Protein AF-D0WBY0-F1 (afdb_monomer_lite)

pLDDT: mean 81.46, std 14.9, range [36.19, 96.0]

Foldseek 3Di:
DPPDPDDDFDFDQDPNDTDTDDDDPCRVQVDDPPDPQKDKDAQAFQCPCVVVDDDDGGTARIFIARNVPRDGRDGDHDDDDDDDPDPDD

Secondary structure (DSSP, 8-state):
---S-----EEEEETTEEEEE---HHHHHSS-TT-TTEEEEEEEE-GGGG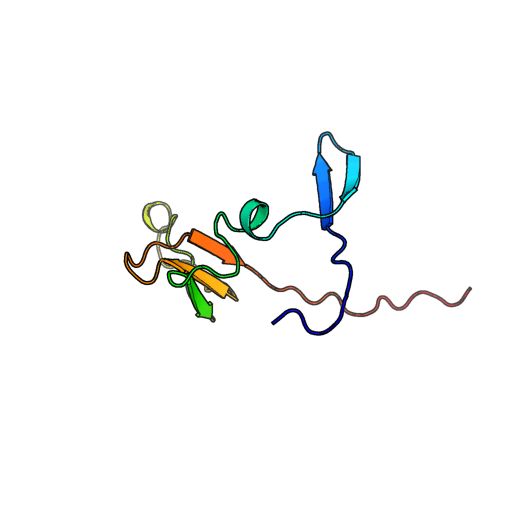GG-SS-PPEEEEEEEETTT--EEEEE-----PPP-PPP-

InterPro domains:
  IPR019044 Restriction endonuclease, type II, HindVP [PF09519] (1-80)

Sequence (89 aa):
MASKEIDVNYLISKNNQIKCQSISVNEVFGVEADSQDIFFAFETAHTPFAKYVVGSLPRTDIVIQNIRTGQCLTGLEIKFAGPYDMPSV

Organism: NCBI:txid546265

Radius of gyration: 16.91 Å; chains: 1; bounding box: 47×41×33 Å

Structure (mmCIF, N/CA/C/O backbone):
data_AF-D0WBY0-F1
#
_entry.id   AF-D0WBY0-F1
#
loop_
_atom_site.group_PDB
_atom_site.id
_atom_site.type_symbol
_atom_site.label_atom_id
_atom_site.label_alt_id
_atom_site.label_comp_id
_atom_site.label_asym_id
_atom_site.label_entity_id
_atom_site.label_seq_id
_atom_site.pdbx_PDB_ins_code
_atom_site.Cartn_x
_atom_site.Cartn_y
_atom_site.Cartn_z
_atom_site.occupancy
_atom_site.B_iso_or_equiv
_atom_site.auth_seq_id
_atom_site.auth_comp_id
_atom_site.auth_asym_id
_atom_site.auth_atom_id
_atom_site.pdbx_PDB_model_num
ATOM 1 N N . MET A 1 1 ? -4.970 8.113 16.259 1.00 36.19 1 MET A N 1
ATOM 2 C CA . MET A 1 1 ? -3.533 8.235 16.580 1.00 36.19 1 MET A CA 1
ATOM 3 C C . MET A 1 1 ? -2.891 9.160 15.556 1.00 36.19 1 MET A C 1
ATOM 5 O O . MET A 1 1 ? -2.697 8.751 14.425 1.00 36.19 1 MET A O 1
ATOM 9 N N . ALA A 1 2 ? -2.603 10.398 15.947 1.00 38.62 2 ALA A N 1
ATOM 10 C CA . ALA A 1 2 ? -1.681 11.309 15.268 1.00 38.62 2 ALA A CA 1
ATOM 11 C C . ALA A 1 2 ? -0.918 11.993 16.408 1.00 38.62 2 ALA A C 1
ATOM 13 O O . ALA A 1 2 ? -1.427 12.901 17.049 1.00 38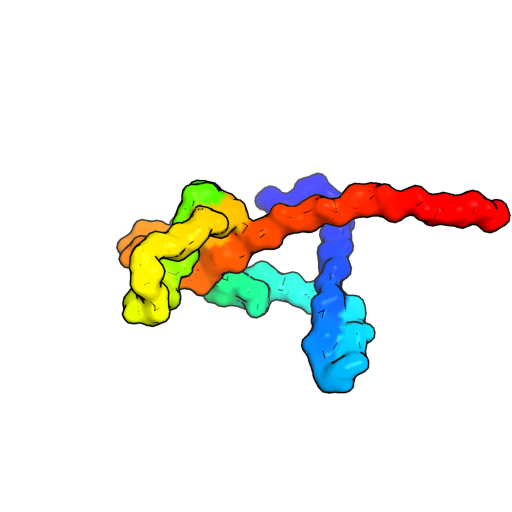.62 2 ALA A O 1
ATOM 14 N N . SER A 1 3 ? 0.208 11.403 16.813 1.00 54.22 3 SER A N 1
ATOM 15 C CA . SER A 1 3 ? 0.756 11.612 18.163 1.00 54.22 3 SER A CA 1
ATOM 16 C C . SER A 1 3 ? 1.751 12.771 18.287 1.00 54.22 3 SER A C 1
ATOM 18 O O . SER A 1 3 ? 2.268 12.960 19.385 1.00 54.22 3 SER A O 1
ATOM 20 N N . LYS A 1 4 ? 2.096 13.513 17.224 1.00 45.53 4 LYS A N 1
ATOM 21 C CA . LYS A 1 4 ? 3.218 14.470 17.320 1.00 45.53 4 LYS A CA 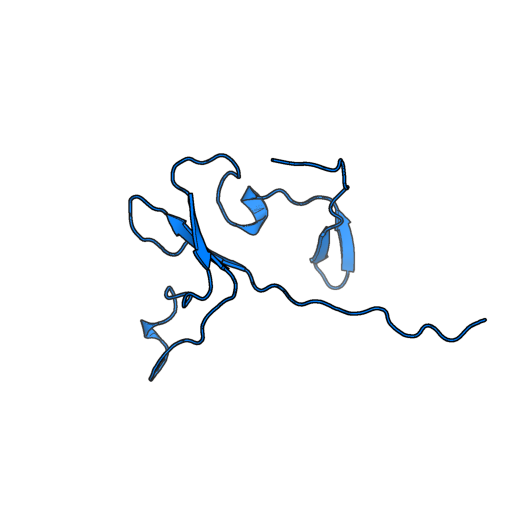1
ATOM 22 C C . LYS A 1 4 ? 3.113 15.793 16.554 1.00 45.53 4 LYS A C 1
ATOM 24 O O . LYS A 1 4 ? 4.137 16.449 16.459 1.00 45.53 4 LYS A O 1
ATOM 29 N N . GLU A 1 5 ? 1.952 16.196 16.025 1.00 50.81 5 GLU A N 1
ATOM 30 C CA . GLU A 1 5 ? 1.836 17.478 15.279 1.00 50.81 5 GLU A CA 1
ATOM 31 C C . GLU A 1 5 ? 2.957 17.674 14.229 1.00 50.81 5 GLU A C 1
ATOM 33 O O . GLU A 1 5 ? 3.432 18.778 13.990 1.00 50.81 5 GLU A O 1
ATOM 38 N N . ILE A 1 6 ? 3.450 16.575 13.642 1.00 56.66 6 ILE A N 1
ATOM 39 C CA . ILE A 1 6 ? 4.514 16.633 12.641 1.00 56.66 6 ILE A CA 1
ATOM 40 C C . ILE A 1 6 ? 3.832 16.884 11.307 1.00 56.66 6 ILE A C 1
ATOM 42 O O . ILE A 1 6 ? 3.111 16.012 10.815 1.00 56.66 6 ILE A O 1
ATOM 46 N N . ASP A 1 7 ? 4.090 18.052 10.726 1.00 53.38 7 ASP A N 1
ATOM 47 C CA . ASP A 1 7 ? 3.726 18.343 9.346 1.00 53.38 7 ASP A CA 1
ATOM 48 C C . ASP A 1 7 ? 4.454 17.355 8.429 1.00 53.38 7 ASP A C 1
ATOM 50 O O . ASP A 1 7 ? 5.676 17.390 8.257 1.00 53.38 7 ASP A O 1
ATOM 54 N N . VAL A 1 8 ? 3.698 16.413 7.866 1.00 60.16 8 VAL A N 1
ATOM 55 C CA . VAL A 1 8 ? 4.234 15.460 6.899 1.00 60.16 8 VAL A CA 1
ATOM 56 C C . VAL A 1 8 ? 4.412 16.208 5.581 1.00 60.16 8 VAL A C 1
ATOM 58 O O . VAL A 1 8 ? 3.445 16.528 4.893 1.00 60.16 8 VAL A O 1
ATOM 61 N N . ASN A 1 9 ? 5.662 16.520 5.240 1.00 64.06 9 ASN A N 1
ATOM 62 C CA . ASN A 1 9 ? 6.008 17.099 3.947 1.00 64.06 9 ASN A CA 1
ATOM 63 C C . ASN A 1 9 ? 5.896 16.020 2.868 1.00 64.06 9 ASN A C 1
ATOM 65 O O . ASN A 1 9 ? 6.680 15.068 2.868 1.00 64.06 9 ASN A O 1
ATOM 69 N N . TYR A 1 10 ? 4.969 16.179 1.924 1.00 70.31 10 TYR A N 1
ATOM 70 C CA . TYR A 1 10 ? 4.904 15.310 0.756 1.00 70.31 10 TYR A CA 1
ATOM 71 C C . TYR A 1 10 ? 5.542 16.001 -0.442 1.00 70.31 10 TYR A C 1
ATOM 73 O O . TYR A 1 10 ? 5.194 17.122 -0.822 1.00 70.31 10 TYR A O 1
ATOM 81 N N . LEU A 1 11 ? 6.509 15.310 -1.039 1.00 70.50 11 LEU A N 1
ATOM 82 C CA . LEU A 1 11 ? 7.138 15.731 -2.278 1.00 70.50 11 LEU A CA 1
ATOM 83 C C . LEU A 1 11 ? 6.313 15.188 -3.438 1.00 70.50 11 LEU A C 1
ATOM 85 O O . LEU A 1 11 ? 6.279 13.982 -3.678 1.00 70.50 11 LEU A O 1
ATOM 89 N N . ILE A 1 12 ? 5.661 16.082 -4.172 1.00 72.12 12 ILE A N 1
ATOM 90 C CA . ILE A 1 12 ? 4.930 15.719 -5.382 1.00 72.12 12 ILE A CA 1
ATOM 91 C C . ILE A 1 12 ? 5.763 16.121 -6.589 1.00 72.12 12 ILE A C 1
ATOM 93 O O . ILE A 1 12 ? 6.096 17.294 -6.762 1.00 72.12 12 ILE A O 1
ATOM 97 N N . SER A 1 13 ? 6.074 15.143 -7.439 1.00 77.50 13 SER A N 1
ATOM 98 C CA . SER A 1 13 ? 6.656 15.385 -8.757 1.00 77.50 13 SER A CA 1
ATOM 99 C C . SER A 1 13 ? 5.542 15.442 -9.797 1.00 77.50 13 SER A C 1
ATOM 101 O O . SER A 1 13 ? 4.853 14.451 -10.041 1.00 77.50 13 SER A O 1
ATOM 103 N N . LYS A 1 14 ? 5.350 16.609 -10.414 1.00 78.88 14 LYS A N 1
ATOM 104 C CA . LYS A 1 14 ? 4.416 16.793 -11.531 1.00 78.88 14 LYS A CA 1
ATOM 105 C C . LYS A 1 14 ? 5.062 17.691 -12.575 1.00 78.88 14 LYS A C 1
ATOM 107 O O . LYS A 1 14 ? 5.579 18.751 -12.238 1.00 78.88 14 LYS A O 1
ATOM 112 N N . ASN A 1 15 ? 5.020 17.284 -13.843 1.00 83.62 15 ASN A N 1
ATOM 113 C CA . ASN A 1 15 ? 5.591 18.041 -14.967 1.00 83.62 15 ASN A CA 1
ATOM 114 C C . ASN A 1 15 ? 7.073 18.431 -14.753 1.00 83.62 15 ASN A C 1
ATOM 116 O O . ASN A 1 15 ? 7.446 19.578 -14.989 1.00 83.62 15 ASN A O 1
ATOM 120 N N . ASN A 1 16 ? 7.905 17.501 -14.268 1.00 81.25 16 ASN A N 1
ATOM 121 C CA . ASN A 1 16 ? 9.317 17.735 -13.917 1.00 81.25 16 ASN A CA 1
ATOM 122 C C . ASN A 1 16 ? 9.564 18.824 -12.851 1.00 81.25 16 ASN A C 1
ATOM 124 O O . ASN A 1 16 ? 10.679 19.326 -12.731 1.00 81.25 16 ASN A O 1
ATOM 128 N N . GLN A 1 17 ? 8.558 19.182 -12.053 1.00 83.12 17 GLN A N 1
ATOM 129 C CA . GLN A 1 17 ? 8.717 20.080 -10.911 1.00 83.12 17 GLN A CA 1
ATOM 130 C C . GLN A 1 17 ? 8.398 19.336 -9.621 1.00 83.12 17 GLN A C 1
ATOM 132 O O . GLN A 1 17 ? 7.379 18.649 -9.533 1.00 83.12 17 GLN A O 1
ATOM 137 N N . ILE A 1 18 ? 9.258 19.509 -8.618 1.00 82.00 18 ILE A N 1
ATOM 138 C CA . ILE A 1 18 ? 9.027 19.012 -7.264 1.00 82.00 18 ILE A CA 1
ATOM 139 C C . ILE A 1 18 ? 8.374 20.136 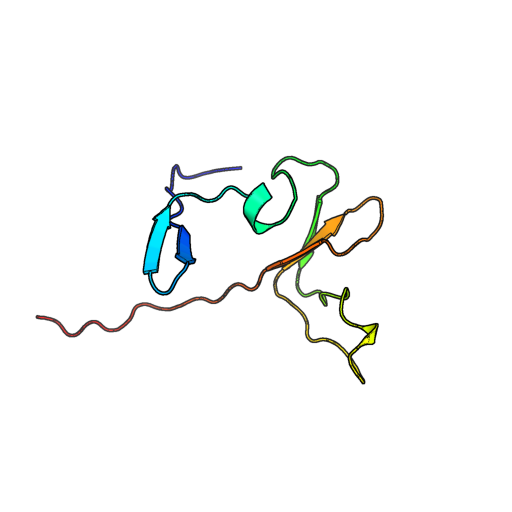-6.467 1.00 82.00 18 ILE A C 1
ATOM 141 O O . ILE A 1 18 ? 8.916 21.237 -6.379 1.00 82.00 18 ILE A O 1
ATOM 145 N N . LYS A 1 19 ? 7.207 19.861 -5.889 1.00 80.56 19 LYS A N 1
ATOM 146 C CA . LYS A 1 19 ? 6.525 20.766 -4.962 1.00 80.56 19 LYS A CA 1
ATOM 147 C C . LYS A 1 19 ? 6.389 20.096 -3.604 1.00 80.56 19 LYS A C 1
ATOM 149 O O . LYS A 1 19 ? 6.090 18.907 -3.535 1.00 80.56 19 LYS A O 1
ATOM 154 N N . CYS A 1 20 ? 6.598 20.875 -2.547 1.00 77.12 20 CYS A N 1
ATOM 155 C CA . CYS A 1 20 ? 6.258 20.467 -1.193 1.00 77.12 20 CYS A CA 1
ATOM 156 C C . CYS A 1 20 ? 4.807 20.870 -0.928 1.00 77.12 20 CYS A C 1
ATOM 158 O O . CYS A 1 20 ? 4.477 22.056 -0.998 1.00 77.12 20 CYS A O 1
ATOM 160 N N . GLN A 1 21 ? 3.939 19.896 -0.683 1.00 77.00 21 GLN A N 1
ATOM 161 C CA . GLN A 1 21 ? 2.558 20.138 -0.280 1.00 77.00 21 GLN A CA 1
ATOM 162 C C . GLN A 1 21 ? 2.078 19.028 0.653 1.00 77.00 21 GLN A C 1
ATOM 164 O O . GLN A 1 21 ? 2.703 17.975 0.745 1.00 77.00 21 GLN A O 1
ATOM 169 N N . SER A 1 22 ? 0.966 19.260 1.344 1.00 75.56 22 SER A N 1
ATOM 170 C CA . SER A 1 22 ? 0.268 18.186 2.049 1.00 75.56 22 SER A CA 1
ATOM 171 C C . SER A 1 22 ? -0.466 17.294 1.039 1.00 75.56 22 SER A C 1
ATOM 173 O O . SER A 1 22 ? -0.953 17.788 0.017 1.00 75.56 22 SER A O 1
ATOM 175 N N . ILE A 1 23 ? -0.536 15.993 1.313 1.00 77.06 23 ILE A N 1
ATOM 176 C CA . ILE A 1 23 ? -1.429 15.044 0.641 1.00 77.06 23 ILE A CA 1
ATOM 177 C C . ILE A 1 23 ? -2.183 14.278 1.728 1.00 77.06 23 ILE A C 1
ATOM 179 O O . ILE A 1 23 ? -1.624 13.942 2.779 1.00 77.06 23 ILE A O 1
ATOM 183 N N . SER A 1 24 ? -3.468 14.036 1.508 1.00 78.50 24 SER A N 1
ATOM 184 C CA . SER A 1 24 ? -4.274 13.273 2.456 1.00 78.50 24 SER A CA 1
ATOM 185 C C . SER A 1 24 ? -4.012 11.766 2.347 1.00 78.50 24 SER A C 1
ATOM 187 O O . SER A 1 24 ? -3.572 11.253 1.318 1.00 78.50 24 SER A O 1
ATOM 189 N N . VAL A 1 25 ? -4.334 11.030 3.415 1.00 77.94 25 VAL A N 1
ATOM 190 C CA . VAL A 1 25 ? -4.283 9.555 3.439 1.00 77.94 25 VAL A CA 1
ATOM 191 C C . VAL A 1 25 ? -5.168 8.963 2.339 1.00 77.94 25 VAL A C 1
ATOM 193 O O . VAL A 1 25 ? -4.739 8.039 1.649 1.00 77.94 25 VAL A O 1
ATOM 196 N N . ASN A 1 26 ? -6.363 9.528 2.128 1.00 83.06 26 ASN A N 1
ATOM 197 C CA . ASN A 1 26 ? -7.271 9.094 1.070 1.00 83.06 26 ASN A CA 1
ATOM 198 C C . ASN A 1 26 ? -6.640 9.265 -0.318 1.00 83.06 26 ASN A C 1
ATOM 200 O O . ASN A 1 26 ? -6.653 8.328 -1.108 1.00 83.06 26 ASN A O 1
ATOM 204 N N . GLU A 1 27 ? -6.014 10.408 -0.599 1.00 80.94 27 GLU A N 1
ATOM 205 C CA . GLU A 1 27 ? -5.364 10.639 -1.895 1.00 80.94 27 GLU A CA 1
ATOM 206 C C . GLU A 1 27 ? -4.218 9.653 -2.181 1.00 80.94 27 GLU A C 1
ATOM 208 O O . GLU A 1 27 ? -4.001 9.297 -3.338 1.00 80.94 27 GLU A O 1
ATOM 213 N N . VAL A 1 28 ? -3.491 9.193 -1.154 1.00 79.38 28 VAL A N 1
ATOM 214 C CA . VAL A 1 28 ? -2.377 8.238 -1.321 1.00 79.38 28 VAL A CA 1
ATOM 215 C C . VAL A 1 28 ? -2.867 6.796 -1.408 1.00 79.38 28 VAL A C 1
ATOM 217 O O . VAL A 1 28 ? -2.382 6.023 -2.233 1.00 79.38 28 VAL A O 1
ATOM 220 N N . PHE A 1 29 ? -3.800 6.411 -0.538 1.00 80.25 29 PHE A N 1
ATOM 221 C CA . PHE A 1 29 ? -4.153 5.008 -0.321 1.00 80.25 29 PHE A CA 1
ATOM 222 C C . PHE A 1 29 ? -5.556 4.630 -0.810 1.00 80.25 29 PHE A C 1
ATOM 224 O O . PHE A 1 29 ? -5.921 3.456 -0.767 1.00 80.25 29 PHE A O 1
ATOM 231 N N . GLY A 1 30 ? -6.344 5.599 -1.279 1.00 79.69 30 GLY A N 1
ATOM 232 C CA . GLY A 1 30 ? -7.715 5.407 -1.754 1.00 79.69 30 GLY A CA 1
ATOM 233 C C . GLY A 1 30 ? -8.729 5.106 -0.648 1.00 79.69 30 GLY A C 1
ATOM 234 O O . GLY A 1 30 ? -9.831 4.650 -0.951 1.00 79.69 30 GLY A O 1
ATOM 235 N N . VAL A 1 31 ? -8.364 5.308 0.623 1.00 82.19 31 VAL A N 1
ATOM 236 C CA . VAL A 1 31 ? -9.212 5.013 1.785 1.00 82.19 31 VAL A CA 1
ATOM 237 C C . VAL A 1 31 ? -9.059 6.039 2.902 1.00 82.19 31 VAL A C 1
ATOM 239 O O . VAL A 1 31 ? -7.980 6.590 3.119 1.00 82.19 31 VAL A O 1
ATOM 242 N N . GLU A 1 32 ? -10.148 6.257 3.640 1.00 85.12 32 GLU A N 1
ATOM 243 C CA . GLU A 1 32 ? -10.159 7.113 4.828 1.00 85.12 32 GLU A CA 1
ATOM 244 C C . GLU A 1 32 ? -9.367 6.494 5.977 1.00 85.12 32 GLU A C 1
ATOM 246 O O . GLU A 1 32 ? -9.513 5.311 6.274 1.00 85.12 32 GLU A O 1
ATOM 251 N N . ALA A 1 33 ? -8.567 7.305 6.670 1.00 78.62 33 ALA A N 1
ATOM 252 C CA . ALA A 1 33 ? -7.686 6.842 7.744 1.00 78.62 33 ALA A CA 1
ATOM 253 C C . ALA A 1 33 ? -8.427 6.209 8.941 1.00 78.62 33 ALA A C 1
ATOM 255 O O . ALA A 1 33 ? -7.827 5.455 9.704 1.00 78.62 33 ALA A O 1
ATOM 256 N N . ASP A 1 34 ? -9.705 6.540 9.128 1.00 84.25 34 ASP A N 1
ATOM 257 C CA . ASP A 1 34 ? -10.567 6.097 10.227 1.00 84.25 34 ASP A CA 1
ATOM 258 C C . ASP A 1 34 ? -11.602 5.036 9.810 1.00 84.25 34 ASP A C 1
ATOM 260 O O . ASP A 1 34 ? -12.456 4.639 10.612 1.00 84.25 34 ASP A O 1
ATOM 264 N N . SER A 1 35 ? -11.512 4.537 8.573 1.00 87.25 35 SER A N 1
ATOM 265 C CA . SER A 1 35 ? -12.398 3.491 8.075 1.00 87.25 35 SER A CA 1
ATOM 266 C C . SER A 1 35 ? -12.266 2.207 8.899 1.00 87.25 35 SER A C 1
ATOM 268 O O . SER A 1 35 ? -11.182 1.645 9.057 1.00 87.25 35 SER A O 1
ATOM 270 N N . GLN A 1 36 ? -13.407 1.691 9.363 1.00 91.25 36 GLN A N 1
ATOM 271 C CA . GLN A 1 36 ? -13.501 0.409 10.077 1.00 91.25 36 GLN A CA 1
ATOM 272 C C . GLN A 1 36 ? -13.246 -0.804 9.175 1.00 91.25 36 GLN A C 1
ATOM 274 O O . GLN A 1 36 ? -13.130 -1.928 9.660 1.00 91.25 36 GLN A O 1
ATOM 279 N N . ASP A 1 37 ? -13.173 -0.583 7.864 1.00 91.62 37 ASP A N 1
ATOM 280 C CA . ASP A 1 37 ? -13.012 -1.646 6.882 1.00 91.62 37 ASP A CA 1
ATOM 281 C C . ASP A 1 37 ? -11.548 -1.841 6.467 1.00 91.62 37 ASP A C 1
ATOM 283 O O . ASP A 1 37 ? -11.268 -2.661 5.595 1.00 91.62 37 ASP A O 1
ATOM 287 N N . ILE A 1 38 ? -10.611 -1.111 7.079 1.00 91.19 38 ILE A N 1
ATOM 288 C CA . ILE A 1 38 ? -9.181 -1.208 6.785 1.00 91.19 38 ILE A CA 1
ATOM 289 C C . ILE A 1 38 ? -8.516 -2.295 7.627 1.00 91.19 38 ILE A C 1
ATOM 291 O O . ILE A 1 38 ? -8.634 -2.334 8.851 1.00 91.19 38 ILE A O 1
ATOM 295 N N . PHE A 1 39 ? -7.724 -3.126 6.957 1.00 92.06 39 PHE A N 1
ATOM 296 C CA . PHE A 1 39 ? -6.787 -4.052 7.573 1.00 92.06 39 PHE A CA 1
ATOM 297 C C . PHE A 1 39 ? -5.366 -3.804 7.054 1.00 92.06 39 PHE A C 1
ATOM 299 O O . PHE A 1 39 ? -5.152 -3.694 5.846 1.00 92.06 39 PHE A O 1
ATOM 306 N N . PHE A 1 40 ? -4.396 -3.734 7.968 1.00 92.56 40 PHE A N 1
ATOM 307 C CA . PHE A 1 40 ? -2.975 -3.590 7.649 1.00 92.56 40 PHE A CA 1
ATOM 308 C C . PHE A 1 40 ? -2.289 -4.957 7.731 1.00 92.56 40 PHE A C 1
ATOM 310 O O . PHE A 1 40 ? -2.006 -5.458 8.820 1.00 92.56 40 PHE A O 1
ATOM 317 N N . ALA A 1 41 ? -2.032 -5.564 6.574 1.00 93.75 41 ALA A N 1
ATOM 318 C CA . ALA A 1 41 ? -1.352 -6.846 6.456 1.00 93.75 41 ALA A CA 1
ATOM 319 C C . ALA A 1 41 ? 0.163 -6.630 6.314 1.00 93.75 41 ALA A C 1
ATOM 321 O O . ALA A 1 41 ? 0.636 -6.176 5.273 1.00 93.75 41 ALA A O 1
ATOM 322 N N . PHE A 1 42 ? 0.925 -6.944 7.360 1.00 95.50 42 PHE A N 1
ATOM 323 C CA . PHE A 1 42 ? 2.386 -6.832 7.353 1.00 95.50 42 PHE A CA 1
ATOM 324 C C . PHE A 1 42 ? 3.027 -7.981 6.578 1.00 95.50 42 PHE A C 1
ATOM 326 O O . PHE A 1 42 ? 2.507 -9.099 6.606 1.00 95.50 42 PHE A O 1
ATOM 333 N N . GLU A 1 43 ? 4.158 -7.722 5.918 1.00 95.19 43 GLU A N 1
ATOM 334 C CA . GLU A 1 43 ? 4.969 -8.756 5.253 1.00 95.19 43 GLU A CA 1
ATOM 335 C C . GLU A 1 43 ? 4.118 -9.654 4.337 1.00 95.19 43 GLU A C 1
ATOM 337 O O . GLU A 1 43 ? 4.194 -10.886 4.349 1.00 95.19 43 GLU A O 1
ATOM 342 N N . THR A 1 44 ? 3.235 -9.029 3.561 1.00 94.75 44 THR A N 1
ATOM 343 C CA . THR A 1 44 ? 2.223 -9.715 2.751 1.00 94.75 44 THR A CA 1
ATOM 344 C C . THR A 1 44 ? 2.401 -9.353 1.281 1.00 94.75 44 THR A C 1
ATOM 346 O O . THR A 1 44 ? 2.829 -8.255 0.940 1.00 94.75 44 THR A O 1
ATOM 349 N N . ALA A 1 45 ? 2.109 -10.288 0.374 1.00 94.69 45 ALA A N 1
ATOM 350 C CA . ALA A 1 45 ? 2.205 -10.029 -1.059 1.00 94.69 45 ALA A CA 1
ATOM 351 C C . ALA A 1 45 ? 1.056 -9.121 -1.539 1.00 94.69 45 ALA A C 1
ATOM 353 O O . ALA A 1 45 ? -0.117 -9.408 -1.295 1.00 94.69 45 ALA A O 1
ATOM 354 N N . HIS A 1 46 ? 1.376 -8.061 -2.286 1.00 95.25 46 HIS A N 1
ATOM 355 C CA . HIS A 1 46 ? 0.380 -7.203 -2.933 1.00 95.25 46 HIS A CA 1
ATOM 356 C C . HIS A 1 46 ? -0.150 -7.850 -4.228 1.00 95.25 46 HIS A C 1
ATOM 358 O O . HIS A 1 46 ? 0.393 -7.677 -5.319 1.00 95.25 46 HIS A O 1
ATOM 364 N N . THR A 1 47 ? -1.227 -8.628 -4.108 1.00 94.62 47 THR A N 1
ATOM 365 C CA . THR A 1 47 ? -1.721 -9.550 -5.149 1.00 94.62 47 THR A CA 1
ATOM 366 C C . THR A 1 47 ? -2.525 -9.006 -6.347 1.00 94.62 47 THR A C 1
ATOM 368 O O . THR A 1 47 ? -2.776 -9.823 -7.239 1.00 94.62 47 THR A O 1
ATOM 371 N N . PRO A 1 48 ? -2.908 -7.715 -6.502 1.00 92.69 48 PRO A N 1
ATOM 372 C CA . PRO A 1 48 ? -3.683 -7.269 -7.674 1.00 92.69 48 PRO A CA 1
ATOM 373 C C . PRO A 1 48 ? -3.062 -7.601 -9.042 1.00 92.69 48 PRO A C 1
ATOM 375 O O . PRO A 1 48 ? -3.774 -7.727 -10.039 1.00 92.69 48 PRO A O 1
ATOM 378 N N . PHE A 1 49 ? -1.741 -7.792 -9.092 1.00 91.19 49 PHE A N 1
ATOM 379 C CA . PHE A 1 49 ? -0.993 -8.108 -10.312 1.00 91.19 49 PHE A CA 1
ATOM 380 C C . PHE A 1 49 ? -0.579 -9.579 -10.433 1.00 91.19 49 PHE A C 1
ATOM 382 O O . PHE A 1 49 ? 0.082 -9.938 -11.404 1.00 91.19 49 PHE A O 1
ATOM 389 N N . ALA A 1 50 ? -0.977 -10.441 -9.491 1.00 93.06 50 ALA A N 1
ATOM 390 C CA . ALA A 1 50 ? -0.523 -11.833 -9.431 1.00 93.06 50 ALA A CA 1
ATOM 391 C C . ALA A 1 50 ? -0.781 -12.599 -10.739 1.00 93.06 50 ALA A C 1
ATOM 393 O O . ALA A 1 50 ? 0.059 -13.373 -11.181 1.00 93.06 50 ALA A O 1
ATOM 394 N N . LYS A 1 51 ? -1.903 -12.318 -11.414 1.00 94.06 51 LYS A N 1
ATOM 395 C CA . LYS A 1 51 ? -2.268 -12.950 -12.692 1.00 94.06 51 LYS A CA 1
ATOM 396 C C . LYS A 1 51 ? -1.304 -12.665 -13.854 1.00 94.06 51 LYS A C 1
ATOM 398 O O . LYS A 1 51 ? -1.387 -13.340 -14.873 1.00 94.06 51 LYS A O 1
ATOM 403 N N . TYR A 1 52 ? -0.438 -11.660 -13.732 1.00 95.50 52 TYR A N 1
ATOM 404 C CA . TYR A 1 52 ? 0.522 -11.268 -14.769 1.00 95.50 52 TYR A CA 1
ATOM 405 C C . TYR A 1 52 ? 1.945 -11.772 -14.497 1.00 95.50 52 TYR A C 1
ATOM 407 O O . TYR A 1 52 ? 2.845 -11.499 -15.288 1.00 95.50 52 TYR A O 1
ATOM 415 N N . VAL A 1 53 ? 2.169 -12.477 -13.386 1.00 93.19 53 VAL A N 1
ATOM 416 C CA . VAL A 1 53 ? 3.499 -12.913 -12.952 1.00 93.19 53 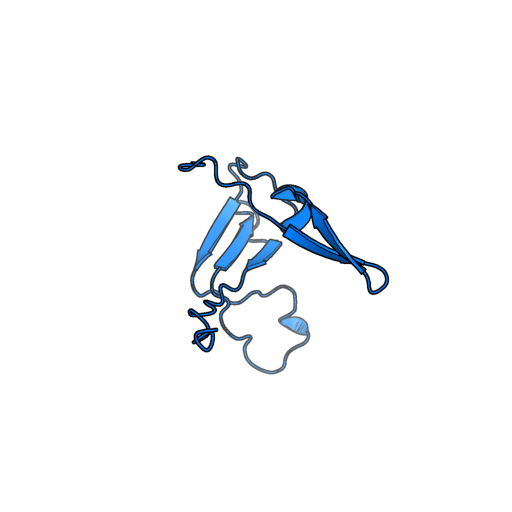VAL A CA 1
ATOM 417 C C . VAL A 1 53 ? 3.576 -14.434 -12.975 1.00 93.19 53 VAL A C 1
ATOM 419 O O . VAL A 1 53 ? 2.718 -15.121 -12.427 1.00 93.19 53 VAL A O 1
ATOM 422 N N . VAL A 1 54 ? 4.629 -14.970 -13.593 1.00 95.00 54 VAL A N 1
ATOM 423 C CA . VAL A 1 54 ? 4.977 -16.390 -13.469 1.00 95.00 54 VAL A CA 1
ATOM 424 C C . VAL A 1 54 ? 5.750 -16.581 -12.164 1.00 95.00 54 VAL A C 1
ATOM 426 O O . VAL A 1 54 ? 6.807 -15.981 -11.981 1.00 95.00 54 VAL A O 1
ATOM 429 N N . GLY A 1 55 ? 5.229 -17.416 -11.264 1.00 92.06 55 GLY A N 1
ATOM 430 C CA . GLY A 1 55 ? 5.813 -17.665 -9.943 1.00 92.06 55 GLY A CA 1
ATOM 431 C C . GLY A 1 55 ? 5.091 -16.909 -8.826 1.00 92.06 55 GLY A C 1
ATOM 432 O O . GLY A 1 55 ? 3.867 -16.799 -8.838 1.00 92.06 55 GLY A O 1
ATOM 433 N N . SER A 1 56 ? 5.841 -16.426 -7.833 1.00 90.31 56 SER A N 1
ATOM 434 C CA . SER A 1 56 ? 5.305 -15.716 -6.665 1.00 90.31 56 SER A CA 1
ATOM 435 C C . SER A 1 56 ? 5.688 -14.239 -6.671 1.00 90.31 56 SER A C 1
ATOM 437 O O . SER A 1 56 ? 6.821 -13.889 -7.001 1.00 90.31 56 SER A O 1
ATOM 439 N N . LEU A 1 57 ? 4.772 -13.380 -6.222 1.00 93.81 57 LEU A N 1
ATOM 440 C CA . LEU A 1 57 ? 5.089 -11.988 -5.914 1.00 93.81 57 LEU A CA 1
ATOM 441 C C . LEU A 1 57 ? 5.930 -11.899 -4.629 1.00 93.81 57 LEU A C 1
ATOM 443 O O . LEU A 1 57 ? 5.686 -12.671 -3.696 1.00 93.81 57 LEU A O 1
ATOM 447 N N . PRO A 1 58 ? 6.896 -10.967 -4.551 1.00 92.25 58 PRO A N 1
ATOM 448 C CA . PRO A 1 58 ? 7.601 -10.691 -3.306 1.00 92.25 58 PRO A CA 1
ATOM 449 C C . PRO A 1 58 ? 6.642 -10.135 -2.243 1.00 92.25 58 PRO A C 1
ATOM 451 O O . PRO A 1 58 ? 5.564 -9.620 -2.557 1.00 92.25 58 PRO A O 1
ATOM 454 N N . ARG A 1 59 ? 7.047 -10.245 -0.973 1.00 94.69 59 ARG A N 1
ATOM 455 C CA . ARG A 1 59 ? 6.352 -9.583 0.136 1.00 94.69 59 ARG A CA 1
ATOM 456 C C . ARG A 1 59 ? 6.578 -8.072 0.069 1.00 94.69 59 ARG A C 1
ATOM 458 O O . ARG A 1 59 ? 7.646 -7.633 -0.347 1.00 94.69 59 ARG A O 1
ATOM 465 N N . THR A 1 60 ? 5.561 -7.322 0.468 1.00 95.38 60 THR A N 1
ATOM 466 C CA . THR A 1 60 ? 5.591 -5.872 0.681 1.00 95.38 60 THR A CA 1
ATOM 467 C C . THR A 1 60 ? 5.519 -5.619 2.181 1.00 95.38 60 THR A C 1
ATOM 469 O O . THR A 1 60 ? 4.837 -6.373 2.884 1.00 95.38 60 THR A O 1
ATOM 472 N N . ASP A 1 61 ? 6.193 -4.572 2.663 1.00 96.00 61 ASP A N 1
ATOM 473 C CA . ASP A 1 61 ? 6.256 -4.267 4.099 1.00 96.00 61 ASP A CA 1
ATOM 474 C C . ASP A 1 61 ? 4.845 -4.177 4.712 1.00 96.00 61 ASP A C 1
ATOM 476 O O . ASP A 1 61 ? 4.554 -4.813 5.730 1.00 96.00 61 ASP A O 1
ATOM 480 N N . ILE A 1 62 ? 3.938 -3.438 4.059 1.00 94.56 62 ILE A N 1
ATOM 481 C CA . ILE A 1 62 ? 2.526 -3.327 4.443 1.00 94.56 62 ILE A CA 1
ATOM 482 C C . ILE A 1 62 ? 1.631 -3.408 3.201 1.00 94.56 62 ILE A C 1
ATOM 484 O O . ILE A 1 62 ? 1.839 -2.706 2.215 1.00 94.56 62 ILE A O 1
ATOM 488 N N . VAL A 1 63 ? 0.568 -4.206 3.271 1.00 94.69 63 VAL A N 1
ATOM 489 C CA . VAL A 1 63 ? -0.541 -4.199 2.310 1.00 94.69 63 VAL A CA 1
ATOM 490 C C . VAL A 1 63 ? -1.816 -3.771 3.021 1.00 94.69 63 VAL A C 1
ATOM 492 O O . VAL A 1 63 ? -2.233 -4.382 4.002 1.00 94.69 63 VAL A O 1
ATOM 495 N N . ILE A 1 64 ? -2.453 -2.722 2.513 1.00 93.31 64 ILE A N 1
ATOM 496 C CA . ILE A 1 64 ? -3.750 -2.252 2.992 1.00 93.31 64 ILE A CA 1
ATOM 497 C C . ILE A 1 64 ? -4.833 -3.046 2.265 1.00 93.31 64 ILE A C 1
ATOM 499 O O . ILE A 1 64 ? -4.859 -3.113 1.031 1.00 93.31 64 ILE A O 1
ATOM 503 N N . GLN A 1 65 ? -5.727 -3.657 3.034 1.00 93.50 65 GLN A N 1
ATOM 504 C CA . GLN A 1 65 ? -6.799 -4.506 2.530 1.00 93.50 65 GLN A CA 1
ATOM 505 C C . GLN A 1 65 ? -8.151 -4.041 3.054 1.00 93.50 65 GLN A C 1
ATOM 507 O O . GLN A 1 65 ? -8.259 -3.533 4.169 1.00 93.50 65 GLN A O 1
ATOM 512 N N . ASN A 1 66 ? -9.196 -4.266 2.264 1.00 92.00 66 ASN A N 1
ATOM 513 C CA . ASN A 1 66 ? -10.557 -4.175 2.760 1.00 92.00 66 ASN A CA 1
ATOM 514 C C . ASN A 1 66 ? -10.892 -5.470 3.516 1.00 92.00 66 ASN A C 1
ATOM 516 O O . ASN A 1 66 ? -10.977 -6.539 2.911 1.00 92.00 66 ASN A O 1
ATOM 520 N N . ILE A 1 67 ? -11.107 -5.383 4.828 1.00 93.06 67 ILE A N 1
ATOM 521 C CA . ILE A 1 67 ? -11.310 -6.554 5.694 1.00 93.06 67 ILE A CA 1
ATOM 522 C C . ILE A 1 67 ? -12.593 -7.331 5.372 1.00 93.06 67 ILE A C 1
ATOM 524 O O . ILE A 1 67 ? -12.662 -8.536 5.603 1.00 93.06 67 ILE A O 1
ATOM 528 N N . ARG A 1 68 ? -13.616 -6.667 4.819 1.00 93.31 68 ARG A N 1
ATOM 529 C CA . ARG A 1 68 ? -14.902 -7.306 4.495 1.00 93.31 68 ARG A CA 1
ATOM 530 C C . ARG A 1 68 ? -14.847 -8.116 3.209 1.00 93.31 68 ARG A C 1
ATOM 532 O O . ARG A 1 68 ? -15.539 -9.120 3.092 1.00 93.31 68 ARG A O 1
ATOM 539 N N . THR A 1 69 ? -14.070 -7.653 2.235 1.00 92.50 69 THR A N 1
ATOM 540 C CA . THR A 1 69 ? -14.009 -8.247 0.889 1.00 92.50 69 THR A CA 1
ATOM 541 C C . THR A 1 69 ? -12.724 -9.031 0.638 1.00 92.50 69 THR A C 1
ATOM 543 O O . THR A 1 69 ? -12.657 -9.797 -0.319 1.00 92.50 69 THR A O 1
ATOM 546 N N . GLY A 1 70 ? -11.691 -8.831 1.462 1.00 89.38 70 GLY A N 1
ATOM 547 C CA . GLY A 1 70 ? -10.342 -9.344 1.225 1.00 89.38 70 GLY A CA 1
ATOM 548 C C . GLY A 1 70 ? -9.616 -8.654 0.065 1.00 89.38 70 GLY A C 1
ATOM 549 O O . GLY A 1 70 ? -8.547 -9.106 -0.343 1.00 89.38 70 GLY A O 1
ATOM 550 N N . GLN A 1 71 ? -10.177 -7.577 -0.498 1.00 92.00 71 GLN A N 1
ATOM 551 C CA . GLN A 1 71 ? -9.564 -6.853 -1.606 1.00 92.00 71 GLN A CA 1
ATOM 552 C C . GLN A 1 71 ? -8.262 -6.180 -1.155 1.00 92.00 71 GLN A C 1
ATOM 554 O O . GLN A 1 71 ? -8.267 -5.382 -0.220 1.00 92.00 71 GLN A O 1
ATOM 559 N N . CYS A 1 72 ? -7.163 -6.438 -1.868 1.00 93.06 72 CYS A N 1
ATOM 560 C CA . CYS A 1 72 ? -5.944 -5.633 -1.771 1.00 93.06 72 CYS A CA 1
ATOM 561 C C . CYS A 1 72 ? -6.189 -4.255 -2.391 1.00 93.06 72 CYS A C 1
ATOM 563 O O . CYS A 1 72 ? -6.506 -4.161 -3.578 1.00 93.06 72 CYS A O 1
ATOM 565 N N . LEU A 1 73 ? -6.044 -3.208 -1.584 1.00 91.56 73 LEU A N 1
ATOM 566 C CA . LEU A 1 73 ? -6.276 -1.826 -1.991 1.00 91.56 73 LEU A CA 1
ATOM 567 C C . LEU A 1 73 ? -4.978 -1.186 -2.477 1.00 91.56 73 LEU A C 1
ATOM 569 O O . LEU A 1 73 ? -4.930 -0.651 -3.581 1.00 91.56 73 LEU A O 1
ATOM 573 N N . THR A 1 74 ? -3.921 -1.266 -1.666 1.00 92.31 74 THR A N 1
ATOM 574 C CA . THR A 1 74 ? -2.624 -0.662 -1.985 1.00 92.31 74 THR A CA 1
ATOM 575 C C . THR A 1 74 ? -1.495 -1.270 -1.152 1.00 92.31 74 THR A C 1
ATOM 577 O O . THR A 1 74 ? -1.733 -1.829 -0.079 1.00 92.31 74 THR A O 1
ATOM 580 N N . GLY A 1 75 ? -0.263 -1.178 -1.653 1.00 92.25 75 GLY A N 1
ATOM 581 C CA . GLY A 1 75 ? 0.956 -1.588 -0.955 1.00 92.25 75 GLY A CA 1
ATOM 582 C C . GLY A 1 75 ? 1.782 -0.374 -0.530 1.00 92.25 75 GLY A C 1
ATOM 583 O O . GLY A 1 75 ? 1.896 0.592 -1.283 1.00 92.25 75 GLY A O 1
ATOM 584 N N . LEU A 1 76 ? 2.372 -0.436 0.661 1.00 90.56 76 LEU A N 1
ATOM 585 C CA . LEU A 1 76 ? 3.273 0.569 1.211 1.00 90.56 76 LEU A CA 1
ATOM 586 C C . LEU A 1 76 ? 4.609 -0.088 1.554 1.00 90.56 76 LEU A C 1
ATOM 588 O O . LEU A 1 76 ? 4.664 -1.009 2.366 1.00 90.56 76 LEU A O 1
ATOM 592 N N . GLU A 1 77 ? 5.673 0.436 0.957 1.00 92.38 77 GLU A N 1
ATOM 593 C CA . GLU A 1 77 ? 7.048 0.033 1.226 1.00 92.38 77 GLU A CA 1
ATOM 594 C C . GLU A 1 77 ? 7.743 1.125 2.044 1.00 92.38 77 GLU A C 1
ATOM 596 O O . GLU A 1 77 ? 7.676 2.311 1.712 1.00 92.38 77 GLU A O 1
ATOM 601 N N . ILE A 1 78 ? 8.431 0.732 3.108 1.00 89.25 78 ILE A N 1
ATOM 602 C CA . ILE A 1 78 ? 9.133 1.623 4.019 1.00 89.25 78 ILE A CA 1
ATOM 603 C C . ILE A 1 78 ? 10.628 1.453 3.775 1.00 89.25 78 ILE A C 1
ATOM 605 O O . ILE A 1 78 ? 11.225 0.410 4.034 1.00 89.25 78 ILE A O 1
ATOM 609 N N . LYS A 1 79 ? 11.269 2.514 3.285 1.00 87.69 79 LYS A N 1
ATOM 610 C CA . LYS A 1 79 ? 12.723 2.561 3.115 1.00 87.69 79 LYS A CA 1
ATOM 611 C C . LYS A 1 79 ? 13.307 3.608 4.043 1.00 87.69 79 LYS A C 1
ATOM 613 O O . LYS A 1 79 ? 12.952 4.781 3.980 1.00 87.69 79 LYS A O 1
ATOM 618 N N . PHE A 1 80 ? 14.213 3.170 4.909 1.00 80.62 80 PHE A N 1
ATOM 619 C CA . PHE A 1 80 ? 14.970 4.069 5.762 1.00 80.62 80 PHE A CA 1
ATOM 620 C C . PHE A 1 80 ? 16.177 4.604 4.989 1.00 80.62 80 PHE A C 1
ATOM 622 O O . PHE A 1 80 ? 17.046 3.835 4.580 1.00 80.62 80 PHE A O 1
ATOM 629 N N . ALA A 1 81 ? 16.234 5.919 4.798 1.00 72.38 81 ALA A N 1
ATOM 630 C CA . ALA A 1 81 ? 17.449 6.601 4.377 1.00 72.38 81 ALA A CA 1
ATOM 631 C C . ALA A 1 81 ? 18.161 7.099 5.641 1.00 72.38 81 ALA A C 1
ATOM 633 O O . ALA A 1 81 ? 17.632 7.943 6.363 1.00 72.38 81 ALA A O 1
ATOM 634 N N . GLY A 1 82 ? 19.325 6.519 5.943 1.00 79.12 82 GLY A N 1
ATOM 635 C CA . GLY A 1 82 ? 20.152 6.942 7.073 1.00 79.12 82 GLY A CA 1
ATOM 636 C C . GLY A 1 82 ? 20.735 8.347 6.877 1.00 79.12 82 GLY A C 1
ATOM 637 O O . GLY A 1 82 ? 20.676 8.883 5.767 1.00 79.12 82 GLY A O 1
ATOM 638 N N . PRO A 1 83 ? 21.296 8.958 7.938 1.00 68.56 83 PRO A N 1
ATOM 639 C CA . PRO A 1 83 ? 21.956 10.248 7.813 1.00 68.56 83 PRO A CA 1
ATOM 640 C C . PRO A 1 83 ? 23.088 10.139 6.788 1.00 68.56 83 PRO A C 1
ATOM 642 O O . PRO A 1 83 ? 23.970 9.290 6.906 1.00 68.56 83 PRO A O 1
ATOM 645 N N . TYR A 1 84 ? 23.044 10.992 5.767 1.00 65.94 84 TYR A N 1
ATOM 646 C CA . TYR A 1 84 ? 24.211 11.254 4.938 1.00 65.94 84 TYR A CA 1
ATOM 647 C C . TYR A 1 84 ? 25.285 11.862 5.848 1.00 65.94 84 TYR A C 1
ATOM 649 O O . TYR A 1 84 ? 24.993 12.829 6.555 1.00 65.94 84 TYR A O 1
ATOM 657 N N . ASP A 1 85 ? 26.505 11.319 5.829 1.00 54.69 85 ASP A N 1
ATOM 658 C CA . ASP A 1 85 ? 27.687 12.021 6.339 1.00 54.69 85 ASP A CA 1
ATOM 659 C C . ASP A 1 85 ? 27.850 13.284 5.482 1.00 54.69 85 ASP A C 1
ATOM 661 O O . ASP A 1 85 ? 28.413 13.263 4.386 1.00 54.69 85 ASP A O 1
ATOM 665 N N . MET A 1 86 ? 27.246 14.382 5.929 1.00 54.28 86 MET A N 1
ATOM 666 C CA . MET A 1 86 ? 27.454 15.686 5.3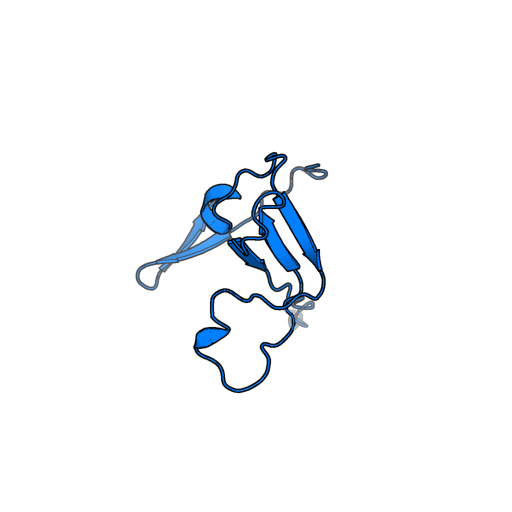21 1.00 54.28 86 MET A CA 1
ATOM 667 C C . MET A 1 86 ? 28.873 16.119 5.698 1.00 54.28 86 MET A C 1
ATOM 669 O O . MET A 1 86 ? 29.164 16.205 6.894 1.00 54.28 86 MET A O 1
ATOM 673 N N . PRO A 1 87 ? 29.773 16.382 4.732 1.00 49.31 87 PRO A N 1
ATOM 674 C CA . PRO A 1 87 ? 31.092 16.899 5.059 1.00 49.31 87 PRO A CA 1
ATOM 675 C C . PRO A 1 87 ? 30.929 18.223 5.811 1.00 49.31 87 PRO A C 1
ATOM 677 O O . PRO A 1 87 ? 30.180 19.104 5.387 1.00 49.31 87 PRO A O 1
ATOM 680 N N . SER A 1 88 ? 31.607 18.334 6.952 1.00 56.50 88 SER A N 1
ATOM 681 C CA . SER A 1 88 ? 31.680 19.560 7.743 1.00 56.50 88 SER A CA 1
ATOM 682 C C . SER A 1 88 ? 32.229 20.698 6.882 1.00 56.50 88 SER A C 1
ATOM 684 O O . SER A 1 88 ? 33.328 20.568 6.336 1.00 56.50 88 SER A O 1
ATOM 686 N N . VAL A 1 89 ? 31.446 21.772 6.757 1.00 56.03 89 VAL A N 1
ATOM 687 C CA . VAL A 1 89 ? 31.845 23.046 6.136 1.00 56.03 89 VAL A CA 1
ATOM 688 C C . VAL A 1 89 ? 32.670 23.862 7.121 1.00 56.03 89 VAL A C 1
ATOM 690 O O . VAL A 1 89 ? 32.293 23.869 8.316 1.00 56.03 89 VAL A O 1
#